Protein AF-A0A955U199-F1 (afdb_monomer_lite)

Sequence (138 aa):
MLNNEETILKEIVWGERPPHHLSFVKIKYTHT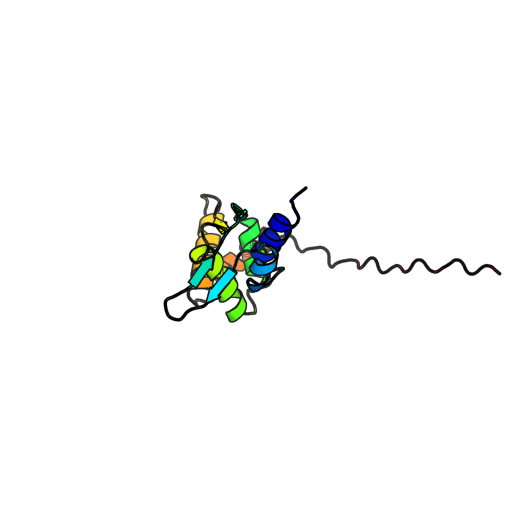RDGHRVDNIRDLNVVAGTVDIARGLLRYHKEPQKLKLWATLFEDVPEVFSLSLSRDAQGDLMANALKCAAGDAPVDENALALARQLVPAFPKKRFLGEALAPDTKA

Foldseek 3Di:
DDDPLLVQLLCLLLVVDAPCCNVVNVWDWDQDPVGIDIDDPDQAADEAELLSLLNLCLNCLVPLVRLQRSLCCCVRPVSHYPYDYDPDPSSVLSVVQSVCSNVSHRRDVVNNVSSCVSDPDDDPPPPPPPPPPPDPDD

Radius of gyration: 17.89 Å; chains: 1; bounding box: 35×66×34 Å

Structure (mmCIF, N/CA/C/O backbone):
data_AF-A0A955U199-F1
#
_entry.id   AF-A0A955U199-F1
#
loop_
_atom_site.group_PDB
_atom_site.id
_atom_site.type_symbol
_atom_site.label_atom_id
_atom_site.label_alt_id
_atom_site.label_comp_id
_atom_site.label_asym_id
_atom_site.label_entity_id
_atom_site.label_seq_id
_atom_site.pdbx_PDB_ins_code
_atom_site.Cartn_x
_atom_site.Cartn_y
_atom_site.Cartn_z
_atom_site.occupancy
_atom_site.B_iso_or_equiv
_atom_site.auth_seq_id
_atom_site.auth_comp_id
_atom_site.auth_asym_id
_atom_site.auth_atom_id
_atom_site.pdbx_PDB_model_num
ATOM 1 N N . MET A 1 1 ? -0.322 9.105 -21.576 1.00 46.41 1 MET A N 1
ATOM 2 C CA . MET A 1 1 ? -1.332 9.744 -20.707 1.00 46.41 1 MET A CA 1
ATOM 3 C C . MET A 1 1 ? -2.091 8.615 -20.052 1.00 46.41 1 MET A C 1
ATOM 5 O O . MET A 1 1 ? -2.632 7.807 -20.794 1.00 46.41 1 MET A O 1
ATOM 9 N N . LEU A 1 2 ? -2.058 8.506 -18.722 1.00 54.34 2 LEU A N 1
ATOM 10 C CA . LEU A 1 2 ? -2.955 7.582 -18.022 1.00 54.34 2 LEU A CA 1
ATOM 11 C C . LEU A 1 2 ? -4.388 8.012 -18.338 1.00 54.34 2 LEU A C 1
ATOM 13 O O . LEU A 1 2 ? -4.668 9.216 -18.399 1.00 54.34 2 LEU A O 1
ATOM 17 N N . ASN A 1 3 ? -5.283 7.057 -18.565 1.00 78.69 3 ASN A N 1
ATOM 18 C CA . ASN A 1 3 ? -6.696 7.406 -18.601 1.00 78.69 3 ASN A CA 1
ATOM 19 C C . ASN A 1 3 ? -7.115 7.907 -17.193 1.00 78.69 3 ASN A C 1
ATOM 21 O O . ASN A 1 3 ? -6.413 7.700 -16.194 1.00 78.69 3 ASN A O 1
ATOM 25 N N . ASN A 1 4 ? -8.232 8.631 -17.099 1.00 87.62 4 ASN A N 1
ATOM 26 C CA . ASN A 1 4 ? -8.669 9.219 -15.825 1.00 87.62 4 ASN A CA 1
ATOM 27 C C . ASN A 1 4 ? -8.871 8.145 -14.730 1.00 87.62 4 ASN A C 1
ATOM 29 O O . ASN A 1 4 ? -8.667 8.413 -13.550 1.00 87.62 4 ASN A O 1
ATOM 33 N N . GLU A 1 5 ? -9.223 6.917 -15.120 1.00 89.38 5 GLU A N 1
ATOM 34 C CA . GLU A 1 5 ? -9.478 5.799 -14.208 1.00 89.38 5 GLU A CA 1
ATOM 35 C C . GLU A 1 5 ? -8.173 5.247 -13.603 1.00 89.38 5 GLU A C 1
ATOM 37 O O . GLU A 1 5 ? -8.057 5.134 -12.384 1.00 89.38 5 GLU A O 1
ATOM 42 N N . GLU A 1 6 ? -7.149 5.001 -14.419 1.00 88.69 6 GLU A N 1
ATOM 43 C CA . GLU A 1 6 ? -5.815 4.578 -13.974 1.00 88.69 6 GLU A CA 1
ATOM 44 C C . GLU A 1 6 ? -5.148 5.627 -13.081 1.00 88.69 6 GLU A C 1
ATOM 46 O O . GLU A 1 6 ? -4.449 5.279 -12.131 1.00 88.69 6 GLU A O 1
ATOM 51 N N . THR A 1 7 ? -5.388 6.914 -13.358 1.00 91.38 7 THR A N 1
ATOM 52 C CA . THR A 1 7 ? -4.904 8.011 -12.508 1.00 91.38 7 THR A CA 1
ATOM 53 C C . THR A 1 7 ? -5.518 7.917 -11.115 1.00 91.38 7 THR A C 1
ATOM 55 O O . THR A 1 7 ? -4.789 7.928 -10.127 1.00 91.38 7 THR A O 1
ATOM 58 N N . ILE A 1 8 ? -6.841 7.744 -11.026 1.00 92.50 8 ILE A N 1
ATOM 59 C CA . ILE A 1 8 ? -7.536 7.575 -9.744 1.00 92.50 8 ILE A CA 1
ATOM 60 C C . ILE A 1 8 ? -7.002 6.347 -8.998 1.00 92.50 8 ILE A C 1
ATOM 62 O O . ILE A 1 8 ? -6.721 6.435 -7.804 1.00 92.50 8 ILE A O 1
ATOM 66 N N . LEU A 1 9 ? -6.832 5.218 -9.691 1.00 93.06 9 LEU A N 1
ATOM 67 C CA . LEU A 1 9 ? -6.313 3.988 -9.094 1.00 93.06 9 LEU A CA 1
ATOM 68 C C . LEU A 1 9 ? -4.876 4.159 -8.580 1.00 93.06 9 LEU A C 1
ATOM 70 O O . LEU A 1 9 ? -4.577 3.749 -7.460 1.00 93.06 9 LEU A O 1
ATOM 74 N N . LYS A 1 10 ? -3.996 4.828 -9.334 1.00 93.25 10 LYS A N 1
ATOM 75 C CA . LYS A 1 10 ? -2.637 5.160 -8.874 1.00 93.25 10 LYS A CA 1
ATOM 76 C C . LYS A 1 10 ? -2.641 6.107 -7.674 1.00 93.25 10 LYS A C 1
ATOM 78 O O . LYS A 1 10 ? -1.886 5.883 -6.733 1.00 93.25 10 LYS A O 1
ATOM 83 N N . GLU A 1 11 ? -3.514 7.112 -7.655 1.00 94.06 11 GLU A N 1
ATOM 84 C CA . GLU A 1 11 ? -3.663 8.010 -6.504 1.00 94.06 11 GLU A CA 1
ATOM 85 C C . GLU A 1 11 ? -4.153 7.259 -5.249 1.00 94.06 11 GLU A C 1
ATOM 87 O O . GLU A 1 11 ? -3.754 7.606 -4.136 1.00 94.06 11 GLU A O 1
ATOM 92 N N . ILE A 1 12 ? -4.963 6.201 -5.397 1.00 94.50 12 ILE A N 1
ATOM 93 C CA . ILE A 1 12 ? -5.331 5.302 -4.286 1.00 94.50 12 ILE A CA 1
ATOM 94 C C . ILE A 1 12 ? -4.114 4.496 -3.815 1.00 94.50 12 ILE A C 1
ATOM 96 O O . ILE A 1 12 ? -3.830 4.472 -2.617 1.00 94.50 12 ILE A O 1
ATOM 100 N N . VAL A 1 13 ? -3.348 3.900 -4.738 1.00 94.94 13 VAL A N 1
ATOM 101 C CA . VAL A 1 13 ? -2.110 3.164 -4.413 1.00 94.94 13 VAL A CA 1
ATOM 102 C C . VAL A 1 13 ? -1.126 4.052 -3.642 1.00 94.94 13 VAL A C 1
ATOM 104 O O . VAL A 1 13 ? -0.550 3.610 -2.652 1.00 94.94 13 VAL A O 1
ATOM 107 N N . TRP A 1 14 ? -0.970 5.320 -4.026 1.00 94.56 14 TRP A N 1
ATOM 108 C CA . TRP A 1 14 ? -0.087 6.274 -3.340 1.00 94.56 14 TRP A CA 1
ATOM 109 C C . TRP A 1 14 ? -0.648 6.826 -2.018 1.00 94.56 14 TRP A C 1
ATOM 111 O O . TRP A 1 14 ? 0.027 7.608 -1.347 1.00 94.56 14 TRP A O 1
ATOM 121 N N . GLY A 1 15 ? -1.879 6.468 -1.640 1.00 92.25 15 GLY A N 1
ATOM 122 C CA . GLY A 1 15 ? -2.572 7.018 -0.470 1.00 92.25 15 GLY A CA 1
ATOM 123 C C . GLY A 1 15 ? -2.994 8.489 -0.622 1.00 92.25 15 GLY A C 1
ATOM 124 O O . GLY A 1 15 ? -3.343 9.177 0.346 1.00 92.25 15 GLY A O 1
ATOM 125 N N . GLU A 1 16 ? -2.952 9.022 -1.839 1.00 92.62 16 GLU A N 1
ATOM 126 C CA . GLU A 1 16 ? -3.430 10.368 -2.155 1.00 92.62 16 GLU A CA 1
ATOM 127 C C . GLU A 1 16 ? -4.959 10.419 -2.212 1.00 92.62 16 GLU A C 1
ATOM 129 O O . GLU A 1 16 ? -5.554 11.470 -1.958 1.00 92.62 16 GLU A O 1
ATOM 134 N N . ARG A 1 17 ? -5.594 9.265 -2.446 1.00 91.56 17 ARG A N 1
ATOM 135 C CA . ARG A 1 17 ? -7.038 9.060 -2.348 1.00 91.56 17 ARG A CA 1
ATOM 136 C C . ARG A 1 17 ? -7.396 7.910 -1.409 1.00 91.56 17 ARG A C 1
ATOM 138 O O . ARG A 1 17 ? -6.695 6.906 -1.375 1.00 91.56 17 ARG A O 1
ATOM 145 N N . PRO A 1 18 ? -8.517 8.028 -0.680 1.00 88.62 18 PRO A N 1
ATOM 146 C CA . PRO A 1 18 ? -9.038 6.936 0.124 1.00 88.62 18 PRO A CA 1
ATOM 147 C C . PRO A 1 18 ? -9.643 5.819 -0.750 1.00 88.62 18 PRO A C 1
ATOM 149 O O . PRO A 1 18 ? -10.149 6.097 -1.841 1.00 88.62 18 PRO A O 1
ATOM 152 N N . PRO A 1 19 ? -9.708 4.576 -0.243 1.00 87.56 19 PRO A N 1
ATOM 153 C CA . PRO A 1 19 ? -10.209 3.425 -1.001 1.00 87.56 19 PRO A CA 1
ATOM 154 C C . PRO A 1 19 ? -11.647 3.531 -1.511 1.00 87.56 19 PRO A C 1
ATOM 156 O O . PRO A 1 19 ? -11.975 2.989 -2.561 1.00 87.56 19 PRO A O 1
ATOM 159 N N . HIS A 1 20 ? -12.524 4.268 -0.823 1.00 86.81 20 HIS A N 1
ATOM 160 C CA . HIS A 1 20 ? -13.907 4.442 -1.281 1.00 86.81 20 HIS A CA 1
ATOM 161 C C . HIS A 1 20 ? -14.008 5.190 -2.624 1.00 86.81 20 HIS A C 1
ATOM 163 O O . HIS A 1 20 ? -15.049 5.131 -3.269 1.00 86.81 20 HIS A O 1
ATOM 169 N N . HIS A 1 21 ? -12.936 5.844 -3.093 1.00 90.88 21 HIS A N 1
ATOM 170 C CA . HIS A 1 21 ? -12.874 6.429 -4.436 1.00 90.88 21 HIS A CA 1
ATOM 171 C C . HIS A 1 21 ? -12.802 5.388 -5.568 1.00 90.88 21 HIS A C 1
ATOM 173 O O . HIS A 1 21 ? -12.952 5.770 -6.728 1.00 90.88 21 HIS A O 1
ATOM 179 N N . LEU A 1 22 ? -12.659 4.090 -5.268 1.00 88.94 22 LEU A N 1
ATOM 180 C CA . LEU A 1 22 ? -12.842 3.004 -6.244 1.00 88.94 22 LEU A CA 1
ATOM 181 C C . LEU A 1 22 ? -14.196 3.105 -6.976 1.00 88.94 22 LEU A C 1
ATOM 183 O O . LEU A 1 22 ? -14.292 2.803 -8.167 1.00 88.94 22 LEU A O 1
ATOM 187 N N . SER A 1 23 ? -15.233 3.646 -6.323 1.00 89.50 23 SER A N 1
ATOM 188 C CA . SER A 1 23 ? -16.541 3.842 -6.956 1.00 89.50 23 SER A CA 1
ATOM 189 C C . SER A 1 23 ? -16.508 4.815 -8.140 1.00 89.50 23 SER A C 1
ATOM 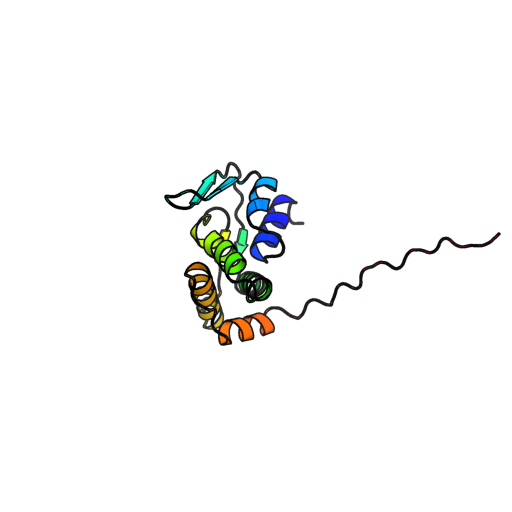191 O O . SER A 1 23 ? -17.351 4.711 -9.030 1.00 89.50 23 SER A O 1
ATOM 193 N N . PHE A 1 24 ? -15.545 5.746 -8.192 1.00 89.19 24 PHE A N 1
ATOM 194 C CA . PHE A 1 24 ? -15.394 6.683 -9.315 1.00 89.19 24 PHE A CA 1
ATOM 195 C C . PHE A 1 24 ? -14.928 6.001 -10.600 1.00 89.19 24 PHE A C 1
ATOM 197 O O . PHE A 1 24 ? -15.185 6.511 -11.687 1.00 89.19 24 PHE A O 1
ATOM 204 N N . VAL A 1 25 ? -14.312 4.825 -10.478 1.00 88.62 25 VAL A N 1
ATOM 205 C CA . VAL A 1 25 ? -13.910 3.977 -11.607 1.00 88.62 25 VAL A CA 1
ATOM 206 C C . VAL A 1 25 ? -14.824 2.760 -11.761 1.00 88.62 25 VAL A C 1
ATOM 208 O O . VAL A 1 25 ? -14.481 1.792 -12.429 1.00 88.62 25 VAL A O 1
ATOM 211 N N . LYS A 1 26 ? -16.025 2.827 -11.167 1.00 87.94 26 LYS A N 1
ATOM 212 C CA . LYS A 1 26 ? -17.049 1.771 -11.191 1.00 87.94 26 LYS A CA 1
ATOM 213 C C . LYS A 1 26 ? -16.599 0.448 -10.553 1.00 87.94 26 LYS A C 1
ATOM 215 O O . LYS A 1 26 ? -17.196 -0.585 -10.841 1.00 87.94 26 LYS A O 1
ATOM 220 N N . ILE A 1 27 ? -15.612 0.491 -9.658 1.00 87.12 27 ILE A N 1
ATOM 221 C CA . ILE A 1 27 ? -15.221 -0.637 -8.809 1.00 87.12 27 ILE A CA 1
ATOM 222 C C . ILE A 1 27 ? -15.934 -0.463 -7.471 1.00 87.12 27 ILE A C 1
ATOM 224 O O . ILE A 1 27 ? -15.718 0.520 -6.759 1.00 87.12 27 ILE A O 1
ATOM 228 N N . LYS A 1 28 ? -16.828 -1.387 -7.121 1.00 84.25 28 LYS A N 1
ATOM 229 C CA . LYS A 1 28 ? -17.484 -1.353 -5.810 1.00 84.25 28 LYS A CA 1
ATOM 230 C C . LYS A 1 28 ? -16.688 -2.195 -4.834 1.00 84.25 28 LYS A C 1
ATOM 232 O O . LYS A 1 28 ? -16.539 -3.396 -5.025 1.00 84.25 28 LYS A O 1
ATOM 237 N N . TYR A 1 29 ? -16.244 -1.553 -3.765 1.00 79.25 29 TYR A N 1
ATOM 238 C CA . TYR A 1 29 ? -15.558 -2.194 -2.658 1.00 79.25 29 TYR A CA 1
ATOM 239 C C . TYR A 1 29 ? -16.458 -2.155 -1.427 1.00 79.25 29 TYR A C 1
ATOM 241 O O . TYR A 1 29 ? -16.782 -1.078 -0.924 1.00 79.25 29 TYR A O 1
ATOM 249 N N . THR A 1 30 ? -16.911 -3.324 -0.981 1.00 77.50 30 THR A N 1
ATOM 250 C CA . THR A 1 30 ? -17.832 -3.443 0.152 1.00 77.50 30 THR A CA 1
ATOM 251 C C . THR A 1 30 ? -17.154 -4.202 1.277 1.00 77.50 30 THR A C 1
ATOM 253 O O . THR A 1 30 ? -16.750 -5.350 1.102 1.00 77.50 30 THR A O 1
ATOM 256 N N . HIS A 1 31 ? -17.076 -3.573 2.445 1.00 68.31 31 HIS A N 1
ATOM 257 C CA . HIS A 1 31 ? -16.648 -4.240 3.666 1.00 68.31 31 HIS A CA 1
ATOM 258 C C . HIS A 1 31 ? -17.831 -5.028 4.236 1.00 68.31 31 HIS A C 1
ATOM 260 O O . HIS A 1 31 ? -18.856 -4.442 4.589 1.00 68.31 31 HIS A O 1
ATOM 266 N N . THR A 1 32 ? -17.711 -6.350 4.321 1.00 68.00 32 THR A N 1
ATOM 267 C CA . THR A 1 32 ? -18.736 -7.227 4.908 1.00 68.00 32 THR A CA 1
ATOM 268 C C . THR A 1 32 ? -18.211 -7.878 6.191 1.00 68.00 32 THR A C 1
ATOM 270 O O . THR A 1 32 ? -17.075 -7.638 6.592 1.00 68.00 32 THR A O 1
ATOM 273 N N . ARG A 1 33 ? -19.049 -8.652 6.896 1.00 59.19 33 ARG A N 1
ATOM 274 C CA . ARG A 1 33 ? -18.606 -9.428 8.072 1.00 59.19 33 ARG A CA 1
ATOM 275 C C . ARG A 1 33 ? -17.713 -10.613 7.697 1.00 59.19 33 ARG A C 1
ATOM 277 O O . ARG A 1 33 ? -16.867 -10.980 8.501 1.00 59.19 33 ARG A O 1
ATOM 284 N N . ASP A 1 34 ? -17.884 -11.155 6.493 1.00 64.38 34 ASP A N 1
ATOM 285 C CA . ASP A 1 34 ? -17.178 -12.346 6.000 1.00 64.38 34 ASP A CA 1
ATOM 286 C C . ASP A 1 34 ? -15.907 -11.989 5.208 1.00 64.38 34 ASP A C 1
ATOM 288 O O . ASP A 1 34 ? -15.330 -12.831 4.525 1.00 64.38 34 ASP A O 1
ATOM 292 N N . GLY A 1 35 ? -15.483 -10.724 5.286 1.00 67.25 35 GLY A N 1
ATOM 293 C CA . GLY A 1 35 ? -14.364 -10.169 4.537 1.00 67.25 35 GLY A CA 1
ATOM 294 C C . GLY A 1 35 ? -14.811 -9.104 3.545 1.00 67.25 35 GLY A C 1
ATOM 295 O O . GLY A 1 35 ? -15.822 -8.414 3.729 1.00 67.25 35 GLY A O 1
ATOM 296 N N . HIS A 1 36 ? -14.042 -8.956 2.480 1.00 71.38 36 HIS A N 1
ATOM 297 C CA . HIS A 1 36 ? -14.197 -7.874 1.525 1.00 71.38 36 HIS A CA 1
ATOM 298 C C . HIS A 1 36 ? -14.793 -8.414 0.229 1.00 71.38 36 HIS A C 1
ATOM 300 O O . HIS A 1 36 ? -14.402 -9.470 -0.262 1.00 71.38 36 HIS A O 1
ATOM 306 N N . ARG A 1 37 ? -15.788 -7.706 -0.314 1.00 70.19 37 ARG A N 1
ATOM 307 C CA . ARG A 1 37 ? -16.379 -8.038 -1.610 1.00 70.19 37 ARG A CA 1
ATOM 308 C C . ARG A 1 37 ? -16.066 -6.944 -2.609 1.00 70.19 37 ARG A C 1
ATOM 310 O O . ARG A 1 37 ? -16.426 -5.781 -2.400 1.00 70.19 37 ARG A O 1
ATOM 317 N N . VAL A 1 38 ? -15.476 -7.362 -3.717 1.00 73.81 38 VAL A N 1
ATOM 318 C CA . VAL A 1 38 ? -15.185 -6.516 -4.866 1.00 73.81 38 VAL A CA 1
ATOM 319 C C . VAL A 1 38 ? -16.141 -6.884 -5.983 1.00 73.81 38 VAL A C 1
ATOM 321 O O . VAL A 1 38 ? -16.310 -8.053 -6.320 1.00 73.81 38 VAL A O 1
ATOM 324 N N . ASP A 1 39 ? -16.809 -5.881 -6.530 1.00 79.75 39 ASP A N 1
ATOM 325 C CA . ASP A 1 39 ? -17.539 -6.002 -7.785 1.00 79.75 39 ASP A CA 1
ATOM 326 C C . ASP A 1 39 ? -16.849 -5.084 -8.789 1.00 79.75 39 ASP A C 1
ATOM 328 O O . ASP A 1 39 ? -16.986 -3.854 -8.746 1.00 79.75 39 ASP A O 1
ATOM 332 N N . ASN A 1 40 ? -16.017 -5.708 -9.620 1.00 76.19 40 ASN A N 1
ATOM 333 C CA . ASN A 1 40 ? -15.254 -5.048 -10.656 1.00 76.19 40 ASN A CA 1
ATOM 334 C C . ASN A 1 40 ? -15.819 -5.424 -12.031 1.00 76.19 40 ASN A C 1
ATOM 336 O O . ASN A 1 40 ? -15.537 -6.484 -12.579 1.00 76.19 40 ASN A O 1
ATOM 340 N N . ILE A 1 41 ? -16.609 -4.518 -12.604 1.00 74.31 41 ILE A N 1
ATOM 341 C CA . ILE A 1 41 ? -17.147 -4.656 -13.965 1.00 74.31 41 ILE A CA 1
ATOM 342 C C . ILE A 1 41 ? -16.170 -4.157 -15.043 1.00 74.31 41 ILE A C 1
ATOM 344 O O . ILE A 1 41 ? -16.527 -4.088 -16.221 1.00 74.31 41 ILE A O 1
ATOM 348 N N . ARG A 1 42 ? -14.972 -3.713 -14.646 1.00 72.88 42 ARG A N 1
ATOM 349 C CA . ARG A 1 42 ? -13.951 -3.138 -15.521 1.00 72.88 42 ARG A CA 1
ATOM 350 C C . ARG A 1 42 ? -12.716 -4.037 -15.536 1.00 72.88 42 ARG A C 1
ATOM 352 O O . ARG A 1 42 ? -12.247 -4.476 -14.496 1.00 72.88 42 ARG A O 1
ATOM 359 N N . ASP A 1 43 ? -12.130 -4.243 -16.706 1.00 80.44 43 ASP A N 1
ATOM 360 C CA . ASP A 1 43 ? -10.826 -4.906 -16.807 1.00 80.44 43 ASP A CA 1
ATOM 361 C C . ASP A 1 43 ? -9.706 -3.874 -16.581 1.00 80.44 43 ASP A C 1
ATOM 363 O O . ASP A 1 43 ? -9.075 -3.388 -17.517 1.00 80.44 43 ASP A O 1
ATOM 367 N N . LEU A 1 44 ? -9.570 -3.417 -15.331 1.00 84.56 44 LEU A N 1
ATOM 368 C CA . LEU A 1 44 ? -8.549 -2.460 -14.899 1.00 84.56 44 LEU A CA 1
ATOM 369 C C . LEU A 1 44 ? -7.618 -3.136 -13.898 1.00 84.56 44 LEU A C 1
ATOM 371 O O . LEU A 1 44 ? -8.071 -3.614 -12.861 1.00 84.56 44 LEU A O 1
ATOM 375 N N . ASN A 1 45 ? -6.318 -3.094 -14.181 1.00 87.94 45 ASN A N 1
ATOM 376 C CA . ASN A 1 45 ? -5.277 -3.567 -13.279 1.00 87.94 45 ASN A CA 1
ATOM 377 C C . ASN A 1 45 ? -4.176 -2.512 -13.158 1.00 87.94 45 ASN A C 1
ATOM 379 O O . ASN A 1 45 ? -3.658 -2.015 -14.159 1.00 87.94 45 ASN A O 1
ATOM 383 N N . VAL A 1 46 ? -3.805 -2.180 -11.925 1.00 90.81 46 VAL A N 1
ATOM 384 C CA . VAL A 1 46 ? -2.689 -1.293 -11.620 1.00 90.81 46 VAL A CA 1
ATOM 385 C C . VAL A 1 46 ? -1.630 -2.062 -10.853 1.00 90.81 46 VAL A C 1
ATOM 387 O O . VAL A 1 46 ? -1.851 -2.531 -9.739 1.00 90.81 46 VAL A O 1
ATOM 390 N N . VAL A 1 47 ? -0.440 -2.108 -11.444 1.00 93.25 47 VAL A N 1
ATOM 391 C CA . VAL A 1 47 ? 0.750 -2.678 -10.818 1.00 93.25 47 VAL A CA 1
ATOM 392 C C . VAL A 1 47 ? 1.375 -1.641 -9.884 1.00 93.25 47 VAL A C 1
ATOM 394 O O . VAL A 1 47 ? 1.732 -0.544 -10.324 1.00 93.25 47 VAL A O 1
ATOM 397 N N . ALA A 1 48 ? 1.521 -1.971 -8.605 1.00 94.25 48 ALA A N 1
ATOM 398 C CA . ALA A 1 48 ? 2.220 -1.177 -7.603 1.00 94.25 48 ALA A CA 1
ATOM 399 C C . ALA A 1 48 ? 3.649 -1.703 -7.400 1.00 94.25 48 ALA A C 1
ATOM 401 O O . ALA A 1 48 ? 3.863 -2.857 -7.020 1.00 94.25 48 ALA A O 1
ATOM 402 N N . GLY A 1 49 ? 4.635 -0.848 -7.672 1.00 95.00 49 GLY A N 1
ATOM 403 C CA . GLY A 1 49 ? 6.048 -1.152 -7.437 1.00 95.00 49 GLY A CA 1
ATOM 404 C C . GLY A 1 49 ? 6.535 -0.730 -6.049 1.00 95.00 49 GLY A C 1
ATOM 405 O O . GLY A 1 49 ? 5.817 -0.085 -5.285 1.00 95.00 49 GLY A O 1
ATOM 406 N N . THR A 1 50 ? 7.805 -1.012 -5.749 1.00 94.69 50 THR A N 1
ATOM 407 C CA . THR A 1 50 ? 8.457 -0.665 -4.469 1.00 94.69 50 THR A CA 1
ATOM 408 C C . THR A 1 50 ? 8.284 0.817 -4.096 1.00 94.69 50 THR A C 1
ATOM 410 O O . THR A 1 50 ? 7.940 1.140 -2.961 1.00 94.69 50 THR A O 1
ATOM 413 N N . VAL A 1 51 ? 8.451 1.734 -5.058 1.00 94.12 51 VAL A N 1
ATOM 414 C CA . VAL A 1 51 ? 8.292 3.186 -4.829 1.00 94.12 51 VAL A CA 1
ATOM 415 C C . VAL A 1 51 ? 6.832 3.574 -4.569 1.00 94.12 51 VAL A C 1
ATOM 417 O O . VAL A 1 51 ? 6.569 4.475 -3.774 1.00 94.12 51 VAL A O 1
ATOM 420 N N . ASP A 1 52 ? 5.876 2.899 -5.209 1.00 95.12 52 ASP A N 1
ATOM 421 C CA . ASP A 1 52 ? 4.449 3.168 -5.017 1.00 95.12 52 ASP A CA 1
ATOM 422 C C . ASP A 1 52 ? 4.016 2.795 -3.589 1.00 95.12 52 ASP A C 1
ATOM 424 O O . ASP A 1 52 ? 3.359 3.588 -2.912 1.00 95.12 52 ASP A O 1
ATOM 428 N N . ILE A 1 53 ? 4.467 1.632 -3.103 1.00 95.62 53 ILE A N 1
ATOM 429 C CA . ILE A 1 53 ? 4.241 1.182 -1.722 1.00 95.62 53 ILE A CA 1
ATOM 430 C C . ILE A 1 53 ? 4.924 2.114 -0.722 1.00 95.62 53 ILE A C 1
ATOM 432 O O . ILE A 1 53 ? 4.297 2.535 0.250 1.00 95.62 53 ILE A O 1
ATOM 436 N N . ALA A 1 54 ? 6.169 2.515 -0.988 1.00 95.56 54 ALA A N 1
ATOM 437 C CA . ALA A 1 54 ? 6.873 3.483 -0.154 1.00 95.56 54 ALA A CA 1
ATOM 438 C C . ALA A 1 54 ? 6.087 4.802 -0.003 1.00 95.56 54 ALA A C 1
ATOM 440 O O . ALA A 1 54 ? 6.011 5.351 1.099 1.00 95.56 54 ALA A O 1
ATOM 441 N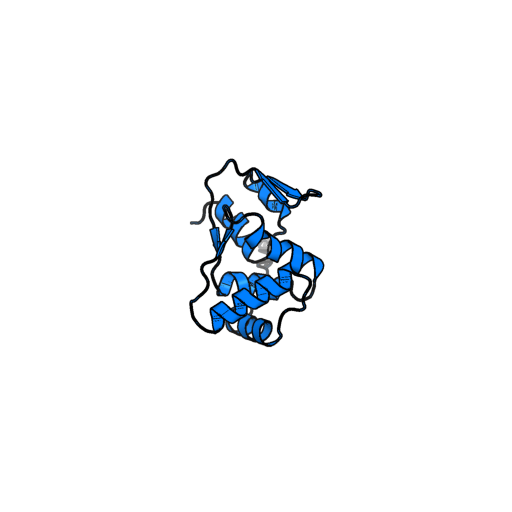 N . ARG A 1 55 ? 5.447 5.297 -1.075 1.00 95.31 55 ARG A N 1
ATOM 442 C CA . ARG A 1 55 ? 4.593 6.499 -1.014 1.00 95.31 55 ARG A CA 1
ATOM 443 C C . ARG A 1 55 ? 3.397 6.301 -0.092 1.00 95.31 55 ARG A C 1
ATOM 445 O O . ARG A 1 55 ? 3.193 7.127 0.797 1.00 95.31 55 ARG A O 1
ATOM 452 N N . GLY A 1 56 ? 2.644 5.217 -0.274 1.00 94.94 56 GLY A N 1
ATOM 453 C CA . GLY A 1 56 ? 1.467 4.936 0.550 1.00 94.94 56 GLY A CA 1
ATOM 454 C C . GLY A 1 56 ? 1.810 4.723 2.029 1.00 94.94 56 GLY A C 1
ATOM 455 O O . GLY A 1 56 ? 1.159 5.305 2.901 1.00 94.94 56 GLY A O 1
ATOM 456 N N . LEU A 1 57 ? 2.910 4.017 2.322 1.00 94.88 57 LEU A N 1
ATOM 457 C CA . LEU A 1 57 ? 3.431 3.861 3.685 1.00 94.88 57 LEU A CA 1
ATOM 458 C C . LEU A 1 57 ? 3.732 5.221 4.325 1.00 94.88 57 LEU A C 1
ATOM 460 O O . LEU A 1 57 ? 3.218 5.535 5.398 1.00 94.88 57 LEU A O 1
ATOM 464 N N . LEU A 1 58 ? 4.509 6.079 3.657 1.00 94.88 58 LEU A N 1
ATOM 465 C CA . LEU A 1 58 ? 4.817 7.414 4.180 1.00 94.88 58 LEU A CA 1
ATOM 466 C C . LEU A 1 58 ? 3.577 8.290 4.334 1.00 94.88 58 LEU A C 1
ATOM 468 O O . LEU A 1 58 ? 3.539 9.143 5.224 1.00 94.88 58 LEU A O 1
ATOM 472 N N . ARG A 1 59 ? 2.563 8.095 3.495 1.00 94.44 59 ARG A N 1
ATOM 473 C CA . ARG A 1 59 ? 1.325 8.863 3.551 1.00 94.44 59 ARG A CA 1
ATOM 474 C C . ARG A 1 59 ? 0.508 8.551 4.799 1.00 94.44 59 ARG A C 1
ATOM 476 O O . ARG A 1 59 ? 0.002 9.487 5.415 1.00 94.44 59 ARG A O 1
ATOM 483 N N . TYR A 1 60 ? 0.428 7.279 5.189 1.00 93.75 60 TYR A N 1
ATOM 484 C CA . TYR A 1 60 ? -0.445 6.829 6.274 1.00 93.75 60 TYR A CA 1
ATOM 485 C C . TYR A 1 60 ? 0.271 6.329 7.538 1.00 93.75 60 TYR A C 1
ATOM 487 O O . TYR A 1 60 ? -0.417 6.027 8.504 1.00 93.75 60 TYR A O 1
ATOM 495 N N . HIS A 1 61 ? 1.610 6.303 7.615 1.00 93.62 61 HIS A N 1
ATOM 496 C CA . HIS A 1 61 ? 2.346 5.791 8.795 1.00 93.62 61 HIS A CA 1
ATOM 497 C C . HIS A 1 61 ? 1.937 6.403 10.150 1.00 93.62 61 HIS A C 1
ATOM 499 O O . HIS A 1 61 ? 2.136 5.784 11.188 1.00 93.62 61 HIS A O 1
ATOM 505 N N . LYS A 1 62 ? 1.364 7.614 10.158 1.00 92.12 62 LYS A N 1
ATOM 506 C CA . LYS A 1 62 ? 0.873 8.295 11.372 1.00 92.12 62 LYS A CA 1
ATOM 507 C C . LYS A 1 62 ? -0.608 8.042 11.676 1.00 92.12 62 LYS A C 1
ATOM 509 O O . LYS A 1 62 ? -1.116 8.545 12.671 1.00 92.12 62 LYS A O 1
ATOM 514 N N . GLU A 1 63 ? -1.306 7.306 10.819 1.00 93.44 63 GLU A N 1
ATOM 515 C CA . GLU A 1 63 ? -2.747 7.064 10.875 1.00 93.44 63 GLU A CA 1
ATOM 516 C C . GLU A 1 63 ? -3.024 5.550 10.771 1.00 93.44 63 GLU A C 1
ATOM 518 O O . GLU A 1 63 ? -3.433 5.080 9.707 1.00 93.44 63 GLU A O 1
ATOM 523 N N . PRO A 1 64 ? -2.827 4.767 11.855 1.00 91.75 64 PRO A N 1
ATOM 524 C CA . PRO A 1 64 ? -2.835 3.299 11.807 1.00 91.75 64 PRO A CA 1
ATOM 525 C C . PRO A 1 64 ? -4.078 2.692 11.147 1.00 91.75 64 PRO A C 1
ATOM 527 O O . PRO A 1 64 ? -3.973 1.770 10.346 1.00 91.75 64 PRO A O 1
ATOM 530 N N . GLN A 1 65 ? -5.259 3.257 11.410 1.00 90.75 65 GLN A N 1
ATOM 531 C CA . GLN A 1 65 ? -6.511 2.778 10.816 1.00 90.75 65 GLN A CA 1
ATOM 532 C C . GLN A 1 65 ? -6.562 2.992 9.296 1.00 90.75 65 GLN A C 1
ATOM 534 O O . GLN A 1 65 ? -7.024 2.118 8.564 1.00 90.75 65 GLN A O 1
ATOM 539 N N . LYS A 1 66 ? -6.076 4.141 8.805 1.00 92.31 66 LYS A N 1
ATOM 540 C CA . LYS A 1 66 ? -6.008 4.408 7.361 1.00 92.31 66 LYS A CA 1
ATOM 541 C C . LYS A 1 66 ? -4.941 3.553 6.700 1.00 92.31 66 LYS A C 1
ATOM 543 O O . LYS A 1 66 ? -5.172 3.051 5.609 1.00 92.31 66 LYS A O 1
ATOM 548 N N . LEU A 1 67 ? -3.808 3.378 7.376 1.00 93.62 67 LEU A N 1
ATOM 549 C CA . LEU A 1 67 ? -2.713 2.540 6.916 1.00 93.62 67 LEU A CA 1
ATOM 550 C C . LEU A 1 67 ? -3.167 1.091 6.732 1.00 93.62 67 LEU A C 1
ATOM 552 O O . LEU A 1 67 ? -2.939 0.527 5.668 1.00 93.62 67 LEU A O 1
ATOM 556 N N . LYS A 1 68 ? -3.880 0.535 7.716 1.00 92.50 68 LYS A N 1
ATOM 557 C CA . LYS A 1 68 ? -4.479 -0.798 7.622 1.00 92.50 68 LYS A CA 1
ATOM 558 C C . LYS A 1 68 ? -5.454 -0.903 6.460 1.00 92.50 68 LYS A C 1
ATOM 560 O O . LYS A 1 68 ? -5.324 -1.791 5.625 1.00 92.50 68 LYS A O 1
ATOM 565 N N . LEU A 1 69 ? -6.420 0.014 6.389 1.00 90.00 69 LEU A N 1
ATOM 566 C CA . LEU A 1 69 ? -7.437 -0.001 5.337 1.00 90.00 69 LEU A CA 1
ATOM 567 C C . LEU A 1 69 ? -6.818 0.118 3.936 1.00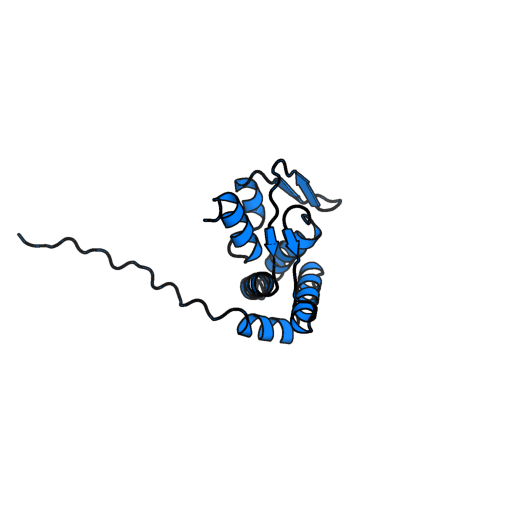 90.00 69 LEU A C 1
ATOM 569 O O . LEU A 1 69 ? -7.319 -0.472 2.991 1.00 90.00 69 LEU A O 1
ATOM 573 N N . TRP A 1 70 ? -5.745 0.894 3.793 1.00 93.44 70 TRP A N 1
ATOM 574 C CA . TRP A 1 70 ? -5.004 1.010 2.541 1.00 93.44 70 TRP A CA 1
ATOM 575 C C . TRP A 1 70 ? -4.196 -0.256 2.226 1.00 93.44 70 TRP A C 1
ATOM 577 O O . TRP A 1 70 ? -4.245 -0.731 1.098 1.00 93.44 70 TRP A O 1
ATOM 587 N N . ALA A 1 71 ? -3.482 -0.818 3.205 1.00 94.00 71 ALA A N 1
ATOM 588 C CA . ALA A 1 71 ? -2.635 -1.994 3.007 1.00 94.00 71 ALA A CA 1
ATOM 589 C C . ALA A 1 71 ? -3.447 -3.258 2.688 1.00 94.00 71 ALA A C 1
ATOM 591 O O . ALA A 1 71 ? -3.059 -4.037 1.823 1.00 94.00 71 ALA A O 1
ATOM 592 N N . THR A 1 72 ? -4.603 -3.417 3.335 1.00 91.62 72 THR A N 1
ATOM 593 C CA . THR A 1 72 ? -5.538 -4.530 3.091 1.00 91.62 72 THR A CA 1
ATOM 594 C C . THR A 1 72 ? -6.077 -4.550 1.662 1.00 91.62 72 THR A C 1
ATOM 596 O O . THR A 1 72 ? -6.326 -5.626 1.135 1.00 91.62 72 THR A O 1
ATOM 599 N N . LEU A 1 73 ? -6.122 -3.412 0.952 1.00 90.00 73 LEU A N 1
ATOM 600 C CA . LEU A 1 73 ? -6.540 -3.399 -0.455 1.00 90.00 73 LEU A CA 1
ATOM 601 C C . LEU A 1 73 ? -5.719 -4.334 -1.344 1.00 90.00 73 LEU A C 1
ATOM 603 O O . LEU A 1 73 ? -6.271 -4.958 -2.240 1.00 90.00 73 LEU A O 1
ATOM 607 N N . PHE A 1 74 ? -4.411 -4.439 -1.125 1.00 91.69 74 PHE A N 1
ATOM 608 C CA . PHE A 1 74 ? -3.566 -5.285 -1.972 1.00 91.69 74 PHE A CA 1
ATOM 609 C C . PHE A 1 74 ? -3.843 -6.783 -1.770 1.00 91.69 74 PHE A C 1
ATOM 611 O O . PHE A 1 74 ? -3.493 -7.587 -2.631 1.00 91.69 74 PHE A O 1
ATOM 618 N N . GLU A 1 75 ? -4.474 -7.149 -0.653 1.00 88.19 75 GLU A N 1
ATOM 619 C CA . GLU A 1 75 ? -4.926 -8.510 -0.355 1.00 88.19 75 GLU A CA 1
ATOM 620 C C . GLU A 1 75 ? -6.391 -8.721 -0.766 1.00 88.19 75 GLU A C 1
ATOM 622 O O . GLU A 1 75 ? -6.738 -9.787 -1.270 1.00 88.19 75 GLU A O 1
ATOM 627 N N . ASP A 1 76 ? -7.233 -7.698 -0.597 1.00 85.19 76 ASP A N 1
ATOM 628 C CA . ASP A 1 76 ? -8.683 -7.782 -0.789 1.00 85.19 76 ASP A CA 1
ATOM 629 C C . ASP A 1 76 ? -9.139 -7.605 -2.241 1.00 85.19 76 ASP A C 1
ATOM 631 O O . ASP A 1 76 ? -10.199 -8.106 -2.612 1.00 85.19 76 ASP A O 1
ATOM 635 N N . VAL A 1 77 ? -8.383 -6.853 -3.050 1.00 86.31 77 VAL A N 1
ATOM 636 C CA . VAL A 1 77 ? -8.713 -6.552 -4.457 1.00 86.31 77 VAL A CA 1
ATOM 637 C C . VAL A 1 77 ? -7.539 -6.872 -5.413 1.00 86.31 77 VAL A C 1
ATOM 639 O O . VAL A 1 77 ? -7.155 -6.016 -6.222 1.00 86.31 77 VAL A O 1
ATOM 642 N N . PRO A 1 78 ? -6.915 -8.068 -5.354 1.00 87.38 78 PRO A N 1
ATOM 643 C CA . PRO A 1 78 ? -5.698 -8.382 -6.116 1.00 87.38 78 PRO A CA 1
ATOM 644 C C . PRO A 1 78 ? -5.888 -8.323 -7.642 1.00 87.38 78 PRO A C 1
ATOM 646 O O . PRO A 1 78 ? -4.925 -8.149 -8.392 1.00 87.38 78 PRO A O 1
ATOM 649 N N . GLU A 1 79 ? -7.126 -8.435 -8.124 1.00 86.69 79 GLU A N 1
ATOM 650 C CA . GLU A 1 79 ? -7.492 -8.256 -9.527 1.00 86.69 79 GLU A CA 1
ATOM 651 C C . GLU A 1 79 ? -7.366 -6.799 -9.999 1.00 86.69 79 GLU A C 1
ATOM 653 O O . GLU A 1 79 ? -7.083 -6.562 -11.174 1.00 86.69 79 GLU A O 1
ATOM 658 N N . VAL A 1 80 ? -7.513 -5.829 -9.087 1.00 88.94 80 VAL A N 1
ATOM 659 C CA . VAL A 1 80 ? -7.359 -4.391 -9.361 1.00 88.94 80 VAL A CA 1
ATOM 660 C C . VAL A 1 80 ? -5.947 -3.918 -9.033 1.00 88.94 80 VAL A C 1
ATOM 662 O O . VAL A 1 80 ? -5.360 -3.165 -9.811 1.00 88.94 80 VAL A O 1
ATOM 665 N N . PHE A 1 81 ? -5.393 -4.341 -7.895 1.00 92.31 81 PHE A N 1
ATOM 666 C CA . PHE A 1 81 ? -4.074 -3.919 -7.427 1.00 92.31 81 PHE A CA 1
ATOM 667 C C . PHE A 1 81 ? -3.121 -5.106 -7.345 1.00 92.31 81 PHE A C 1
ATOM 669 O O . PHE A 1 81 ? -3.180 -5.908 -6.418 1.00 92.31 81 PHE A O 1
ATOM 676 N N . SER A 1 82 ? -2.193 -5.183 -8.296 1.00 92.31 82 SER A N 1
ATOM 677 C CA . SER A 1 82 ? -1.145 -6.201 -8.307 1.00 92.31 82 SER A CA 1
ATOM 678 C C . SER A 1 82 ? 0.168 -5.638 -7.760 1.00 92.31 82 SER A C 1
ATOM 680 O O . SER A 1 82 ? 0.493 -4.466 -7.949 1.00 92.31 82 SER A O 1
ATOM 682 N N . LEU A 1 83 ? 0.949 -6.468 -7.067 1.00 93.44 83 LEU A N 1
ATOM 683 C CA . LEU A 1 83 ? 2.257 -6.081 -6.537 1.00 93.44 83 LEU A CA 1
ATOM 684 C C . LEU A 1 83 ? 3.374 -6.534 -7.483 1.00 93.44 83 LEU A C 1
ATOM 686 O O . LEU A 1 83 ? 3.437 -7.697 -7.872 1.00 93.44 83 LEU A O 1
ATOM 690 N N . SER A 1 84 ? 4.297 -5.628 -7.803 1.00 94.62 84 SER A N 1
ATOM 691 C CA . SER A 1 84 ? 5.540 -5.932 -8.523 1.00 94.62 84 SER A CA 1
ATOM 692 C C . SER A 1 84 ? 6.725 -5.316 -7.787 1.00 94.62 84 SER A C 1
ATOM 694 O O . SER A 1 84 ? 7.369 -4.374 -8.260 1.00 94.62 84 SER A O 1
ATOM 696 N N . LEU A 1 85 ? 6.985 -5.836 -6.591 1.00 92.25 85 LEU A N 1
ATOM 697 C CA . LEU A 1 85 ? 8.116 -5.421 -5.767 1.00 92.25 85 LEU A CA 1
ATOM 698 C C . LEU A 1 85 ? 9.428 -5.986 -6.326 1.00 92.25 85 LEU A C 1
ATOM 700 O O . LEU A 1 85 ? 9.450 -7.035 -6.976 1.00 92.25 85 LEU A O 1
ATOM 704 N N . SER A 1 86 ? 10.526 -5.270 -6.092 1.00 88.94 86 SER A N 1
ATOM 705 C CA . SER A 1 86 ? 11.868 -5.745 -6.433 1.00 88.94 86 SER A CA 1
ATOM 706 C C . SER A 1 86 ? 12.183 -7.060 -5.703 1.00 88.94 86 SER A C 1
ATOM 708 O O . SER A 1 86 ? 11.714 -7.295 -4.598 1.00 88.94 86 SER A O 1
ATOM 710 N N . ARG A 1 87 ? 12.974 -7.948 -6.318 1.00 90.12 87 ARG A N 1
ATOM 711 C CA . ARG A 1 87 ? 13.371 -9.241 -5.710 1.00 90.12 87 ARG A CA 1
ATOM 712 C C . ARG A 1 87 ? 14.618 -9.129 -4.827 1.00 90.12 87 ARG A C 1
ATOM 714 O O . ARG A 1 87 ? 15.377 -10.083 -4.692 1.00 90.12 87 ARG A O 1
ATOM 721 N N . ASP A 1 88 ? 14.883 -7.930 -4.334 1.00 92.62 88 ASP A N 1
ATOM 722 C CA . ASP A 1 88 ? 16.025 -7.605 -3.494 1.00 92.62 88 ASP A CA 1
ATOM 723 C C . ASP A 1 88 ? 15.569 -7.315 -2.059 1.00 92.62 88 ASP A C 1
ATOM 725 O O . ASP A 1 88 ? 14.376 -7.250 -1.759 1.00 92.62 88 ASP A O 1
ATOM 729 N N . ALA A 1 89 ? 16.536 -7.083 -1.170 1.00 92.50 89 ALA A N 1
ATOM 730 C CA . ALA A 1 89 ? 16.262 -6.785 0.233 1.00 92.50 89 ALA A CA 1
ATOM 731 C C . ALA A 1 89 ? 15.340 -5.563 0.430 1.00 92.50 89 ALA A C 1
ATOM 733 O O . ALA A 1 89 ? 14.651 -5.468 1.442 1.00 92.50 89 ALA A O 1
ATOM 734 N N . GLN A 1 90 ? 15.310 -4.624 -0.524 1.00 92.75 90 GLN A N 1
ATOM 735 C CA . GLN A 1 90 ? 14.420 -3.465 -0.462 1.00 92.75 90 GLN A CA 1
ATOM 736 C C . GLN A 1 90 ? 12.966 -3.863 -0.712 1.00 92.75 90 GLN A C 1
ATOM 738 O O . GLN A 1 90 ? 12.071 -3.415 0.007 1.00 92.75 90 GLN A O 1
ATOM 743 N N . GLY A 1 91 ? 12.728 -4.705 -1.717 1.00 93.69 91 GLY A N 1
ATOM 744 C CA . GLY A 1 91 ? 11.394 -5.206 -2.019 1.00 93.69 91 GLY A CA 1
ATOM 745 C C . GLY A 1 91 ? 10.857 -6.116 -0.920 1.00 93.69 91 GLY A C 1
ATOM 746 O O . GLY A 1 91 ? 9.706 -5.944 -0.524 1.00 93.69 91 GLY A O 1
ATOM 747 N N . ASP A 1 92 ? 11.700 -6.979 -0.345 1.00 94.94 92 ASP A N 1
ATOM 748 C CA . ASP A 1 92 ? 11.331 -7.817 0.805 1.00 94.94 92 ASP A CA 1
ATOM 749 C C . ASP A 1 92 ? 10.932 -6.969 2.020 1.00 94.94 92 ASP A C 1
ATOM 751 O O . ASP A 1 92 ? 9.917 -7.229 2.673 1.00 94.94 92 ASP A O 1
ATOM 755 N N . LEU A 1 93 ? 11.689 -5.902 2.300 1.00 96.06 93 LEU A N 1
ATOM 756 C CA . LEU A 1 93 ? 11.390 -4.994 3.404 1.00 96.06 93 LEU A CA 1
ATOM 757 C C . LEU A 1 93 ? 10.053 -4.266 3.198 1.00 96.06 93 LEU A C 1
ATOM 759 O O . LEU A 1 93 ? 9.272 -4.134 4.141 1.00 96.06 93 LEU A O 1
ATOM 763 N N . MET A 1 94 ? 9.759 -3.832 1.968 1.00 95.88 94 MET A N 1
ATOM 764 C CA . MET A 1 94 ? 8.478 -3.201 1.628 1.00 95.88 94 MET A CA 1
ATOM 765 C C . MET A 1 94 ? 7.308 -4.184 1.682 1.00 95.88 94 MET A C 1
ATOM 767 O O . MET A 1 94 ? 6.244 -3.827 2.187 1.00 95.88 94 MET A O 1
ATOM 771 N N . ALA A 1 95 ? 7.501 -5.418 1.211 1.00 95.06 95 ALA A N 1
ATOM 772 C CA . ALA A 1 95 ? 6.496 -6.473 1.298 1.00 95.06 95 ALA A CA 1
ATOM 773 C C . ALA A 1 95 ? 6.135 -6.764 2.761 1.00 95.06 95 ALA A C 1
ATOM 775 O O . ALA A 1 95 ? 4.958 -6.827 3.119 1.00 95.06 95 ALA A O 1
ATOM 776 N N . ASN A 1 96 ? 7.148 -6.877 3.626 1.00 95.81 96 ASN A N 1
ATOM 777 C CA . ASN A 1 96 ? 6.943 -7.097 5.051 1.00 95.81 96 ASN A CA 1
ATOM 778 C C . ASN A 1 96 ? 6.239 -5.907 5.718 1.00 95.81 96 ASN A C 1
ATOM 780 O O . ASN A 1 96 ? 5.291 -6.100 6.471 1.00 95.81 96 ASN A O 1
ATOM 784 N N . ALA A 1 97 ? 6.646 -4.675 5.401 1.00 96.00 97 ALA A N 1
ATOM 785 C CA . ALA A 1 97 ? 5.998 -3.468 5.910 1.00 96.00 97 ALA A CA 1
ATOM 786 C C . ALA A 1 97 ? 4.514 -3.387 5.524 1.00 96.00 97 ALA A C 1
ATOM 788 O O . ALA A 1 97 ? 3.682 -3.040 6.362 1.00 96.00 97 ALA A O 1
ATOM 789 N N . LEU A 1 98 ? 4.181 -3.741 4.280 1.00 95.38 98 LEU A N 1
ATOM 790 C CA . LEU A 1 98 ? 2.803 -3.794 3.799 1.00 95.38 98 LEU A CA 1
ATOM 791 C C . LEU A 1 98 ? 1.983 -4.850 4.555 1.00 95.38 98 LEU A C 1
ATOM 793 O O . LEU A 1 98 ? 0.885 -4.557 5.022 1.00 95.38 98 LEU A O 1
ATOM 797 N N . LYS A 1 99 ? 2.550 -6.044 4.756 1.00 95.00 99 LYS A N 1
ATOM 798 C CA . LYS A 1 99 ? 1.917 -7.119 5.530 1.00 95.00 99 LYS A CA 1
ATOM 799 C C . LYS A 1 99 ? 1.697 -6.729 6.996 1.00 95.00 99 LYS A C 1
ATOM 801 O O . LYS A 1 99 ? 0.627 -6.975 7.547 1.00 95.00 99 LYS A O 1
ATOM 806 N N . CYS A 1 100 ? 2.683 -6.093 7.631 1.00 94.94 100 CYS A N 1
ATOM 807 C CA . CYS A 1 100 ? 2.552 -5.569 8.993 1.00 94.94 100 CYS A CA 1
ATOM 808 C C . CYS A 1 100 ? 1.420 -4.541 9.084 1.00 94.94 100 CYS A C 1
ATOM 810 O O . CYS A 1 100 ? 0.570 -4.647 9.965 1.00 94.94 100 CYS A O 1
ATOM 812 N N . ALA A 1 101 ? 1.378 -3.600 8.136 1.00 94.31 101 ALA A N 1
ATOM 813 C CA . ALA A 1 101 ? 0.331 -2.591 8.048 1.00 94.31 101 ALA A CA 1
ATOM 814 C C . ALA A 1 101 ? -1.074 -3.207 7.922 1.00 94.31 101 ALA A C 1
ATOM 816 O O . ALA A 1 101 ? -1.995 -2.744 8.592 1.00 94.31 101 ALA A O 1
ATOM 817 N N . ALA A 1 102 ? -1.242 -4.256 7.109 1.00 92.31 102 ALA A N 1
ATOM 818 C CA . ALA A 1 102 ? -2.519 -4.960 6.969 1.00 92.31 102 ALA A CA 1
ATOM 819 C C . ALA A 1 102 ? -2.930 -5.710 8.257 1.00 92.31 102 ALA A C 1
ATOM 821 O O . ALA A 1 102 ? -4.109 -5.745 8.612 1.00 92.31 102 ALA A O 1
ATOM 822 N N . GLY A 1 103 ? -1.955 -6.260 8.989 1.00 87.50 103 GLY A N 1
ATOM 823 C CA . GLY A 1 103 ? -2.152 -7.111 10.168 1.00 87.50 103 GLY A CA 1
ATOM 824 C C . GLY A 1 103 ? -2.179 -6.413 11.536 1.00 87.50 103 GLY A C 1
ATOM 825 O O . GLY A 1 103 ? -1.893 -7.074 12.530 1.00 87.50 103 GLY A O 1
ATOM 826 N N . ASP A 1 104 ? -2.474 -5.109 11.615 1.00 81.25 104 ASP A N 1
ATOM 827 C CA . ASP A 1 104 ? -2.439 -4.293 12.854 1.00 81.25 104 ASP A CA 1
ATOM 828 C C . ASP A 1 104 ? -1.065 -4.203 13.555 1.00 81.25 104 ASP A C 1
ATOM 830 O O . ASP A 1 104 ? -0.966 -3.702 14.679 1.00 81.25 104 ASP A O 1
ATOM 834 N N . ALA A 1 105 ? 0.016 -4.645 12.911 1.00 86.94 105 ALA A N 1
ATOM 835 C CA . ALA A 1 105 ? 1.359 -4.537 13.463 1.00 86.94 105 ALA A CA 1
ATOM 836 C C . ALA A 1 105 ? 1.980 -3.166 13.132 1.00 86.94 105 ALA A C 1
ATOM 838 O O . ALA A 1 105 ? 1.738 -2.614 12.053 1.00 86.94 105 ALA A O 1
ATOM 839 N N . PRO A 1 106 ? 2.813 -2.597 14.025 1.00 87.12 106 PRO A N 1
ATOM 840 C CA . PRO A 1 106 ? 3.559 -1.390 13.700 1.00 87.12 106 PRO A CA 1
ATOM 841 C C . PRO A 1 106 ? 4.491 -1.650 12.510 1.00 87.12 106 PRO A C 1
ATOM 843 O O . PRO A 1 106 ? 5.121 -2.703 12.411 1.00 87.12 106 PRO A O 1
ATOM 846 N N . VAL A 1 107 ? 4.579 -0.675 11.607 1.00 91.12 107 VAL A N 1
ATOM 847 C CA . VAL A 1 107 ? 5.516 -0.729 10.480 1.00 91.12 107 VAL A CA 1
ATOM 848 C C . VAL A 1 107 ? 6.939 -0.512 10.991 1.00 91.12 107 VAL A C 1
ATOM 850 O O . VAL A 1 107 ? 7.184 0.398 11.779 1.00 91.12 107 VAL A O 1
ATOM 853 N N . ASP A 1 108 ? 7.867 -1.341 10.516 1.00 91.44 108 ASP A N 1
ATOM 854 C CA . ASP A 1 108 ? 9.285 -1.293 10.875 1.00 91.44 108 ASP A CA 1
ATOM 855 C C . ASP A 1 108 ? 9.931 0.064 10.514 1.00 91.44 108 ASP A C 1
ATOM 857 O O . ASP A 1 108 ? 9.760 0.582 9.405 1.00 91.44 108 ASP A O 1
ATOM 861 N N . GLU A 1 109 ? 10.708 0.639 11.436 1.00 94.31 109 GLU A N 1
ATOM 862 C CA . GLU A 1 109 ? 11.385 1.930 11.232 1.00 94.31 109 GLU A CA 1
ATOM 863 C C . GLU A 1 109 ? 12.400 1.898 10.079 1.00 94.31 109 GLU A C 1
ATOM 865 O O . GLU A 1 109 ? 12.565 2.897 9.377 1.00 94.31 109 GLU A O 1
ATOM 870 N N . ASN A 1 110 ? 13.036 0.754 9.803 1.00 96.06 110 ASN A N 1
ATOM 871 C CA . ASN A 1 110 ? 13.908 0.593 8.639 1.00 96.06 110 ASN A CA 1
ATOM 872 C C . ASN A 1 110 ? 13.109 0.674 7.339 1.00 96.06 110 ASN A C 1
ATOM 874 O O . ASN A 1 110 ? 13.586 1.253 6.361 1.00 96.06 110 ASN A O 1
ATOM 878 N N . ALA A 1 111 ? 11.884 0.140 7.318 1.00 95.12 111 ALA A N 1
ATOM 879 C CA . ALA A 1 111 ? 11.008 0.274 6.161 1.00 95.12 111 ALA A CA 1
ATOM 880 C C . ALA A 1 111 ? 10.598 1.737 5.952 1.00 95.12 111 ALA A C 1
ATOM 882 O O . ALA A 1 111 ? 10.639 2.231 4.826 1.00 95.12 111 ALA A O 1
ATOM 883 N N . LEU A 1 112 ? 10.283 2.475 7.023 1.00 95.31 112 LEU A N 1
ATOM 884 C CA . LEU A 1 112 ? 9.999 3.911 6.926 1.00 95.31 112 LEU A CA 1
ATOM 885 C C . LEU A 1 112 ? 11.225 4.715 6.475 1.00 95.31 112 LEU A C 1
ATOM 887 O O . LEU A 1 112 ? 11.092 5.625 5.654 1.00 95.31 112 LEU A O 1
ATOM 891 N N . ALA A 1 113 ? 12.418 4.386 6.971 1.00 95.38 113 ALA A N 1
ATOM 892 C CA . ALA A 1 113 ? 13.665 5.016 6.550 1.00 95.38 113 ALA A CA 1
ATOM 893 C C . ALA A 1 113 ? 13.952 4.761 5.062 1.00 95.38 113 ALA A C 1
ATOM 895 O O . ALA A 1 113 ? 14.211 5.715 4.324 1.00 95.38 113 ALA A O 1
ATOM 896 N N . LEU A 1 114 ? 13.824 3.513 4.600 1.00 95.06 114 LEU A N 1
ATOM 897 C CA . LEU A 1 114 ? 13.950 3.161 3.185 1.00 95.06 114 LEU A CA 1
ATOM 898 C C . LEU A 1 114 ? 12.904 3.898 2.340 1.00 95.06 114 LEU A C 1
ATOM 900 O O . LEU A 1 114 ? 13.238 4.476 1.309 1.00 95.06 114 LEU A O 1
ATOM 904 N N . ALA A 1 115 ? 11.651 3.962 2.795 1.00 94.75 115 ALA A N 1
ATOM 905 C CA . ALA A 1 115 ? 10.604 4.670 2.072 1.00 94.75 115 ALA A CA 1
ATOM 906 C C . ALA A 1 115 ? 10.942 6.161 1.885 1.00 94.75 115 ALA A C 1
ATOM 908 O O . ALA A 1 115 ? 10.750 6.697 0.794 1.00 94.75 115 ALA A O 1
ATOM 909 N N . ARG A 1 116 ? 11.508 6.828 2.907 1.00 95.12 116 ARG A N 1
ATOM 910 C CA . ARG A 1 116 ? 11.979 8.229 2.812 1.00 95.12 116 ARG A CA 1
ATOM 911 C C . ARG A 1 116 ? 13.142 8.407 1.833 1.00 95.12 116 ARG A C 1
ATOM 913 O O . ARG A 1 116 ? 13.277 9.488 1.271 1.00 95.12 116 ARG A O 1
ATOM 920 N N . GLN A 1 117 ? 13.979 7.386 1.649 1.00 94.12 117 GLN A N 1
ATOM 921 C CA . GLN A 1 117 ? 15.064 7.410 0.662 1.00 94.12 117 GLN A CA 1
ATOM 922 C C . GLN A 1 117 ? 14.529 7.233 -0.765 1.00 94.12 117 GLN A C 1
ATOM 924 O O . GLN A 1 117 ? 14.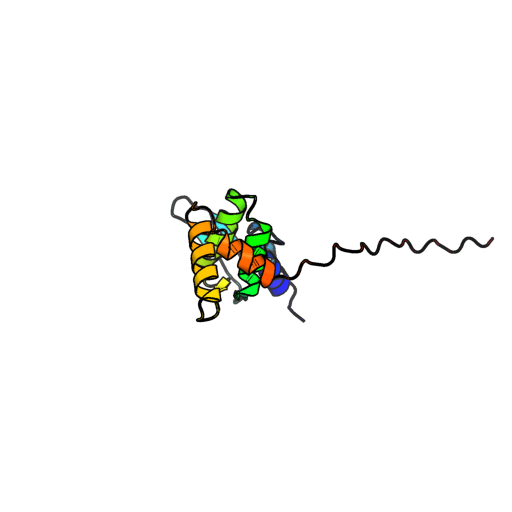971 7.926 -1.677 1.00 94.12 117 GLN A O 1
ATOM 929 N N . LEU A 1 118 ? 13.565 6.327 -0.951 1.00 91.38 118 LEU A N 1
ATOM 930 C CA . LEU A 1 118 ? 12.974 6.009 -2.255 1.00 91.38 118 LEU A CA 1
ATOM 931 C C . LEU A 1 118 ? 12.017 7.091 -2.764 1.00 91.38 118 LEU A C 1
ATOM 933 O O . LEU A 1 118 ? 11.889 7.298 -3.971 1.00 91.38 118 LEU A O 1
ATOM 937 N N . VAL A 1 119 ? 11.317 7.765 -1.852 1.00 90.94 119 VAL A N 1
ATOM 938 C CA . VAL A 1 119 ? 10.368 8.829 -2.174 1.00 90.94 119 VAL A CA 1
ATOM 939 C C . VAL A 1 119 ? 11.031 10.164 -1.847 1.00 90.94 119 VAL A C 1
ATOM 941 O O . VAL A 1 119 ? 10.981 10.592 -0.690 1.00 90.94 119 VAL A O 1
ATOM 944 N N . PRO A 1 120 ? 11.647 10.850 -2.831 1.00 76.25 120 PRO A N 1
ATOM 945 C CA . PRO A 1 120 ? 12.184 12.178 -2.587 1.00 76.25 120 PRO A CA 1
ATOM 946 C C . PRO A 1 120 ? 11.068 13.072 -2.053 1.00 76.25 120 PRO A C 1
ATOM 948 O O . PRO A 1 120 ? 9.919 12.983 -2.499 1.00 76.25 120 PRO A O 1
ATOM 951 N N . ALA A 1 121 ? 11.400 13.920 -1.076 1.00 62.97 121 ALA A N 1
ATOM 952 C CA . ALA A 1 121 ? 10.449 14.872 -0.528 1.00 62.97 121 ALA A CA 1
ATOM 953 C C . ALA A 1 121 ? 9.820 15.646 -1.690 1.00 62.97 121 ALA A C 1
ATOM 955 O O . ALA A 1 121 ? 10.520 16.352 -2.419 1.00 62.97 121 ALA A O 1
ATOM 956 N N . PHE A 1 122 ? 8.509 15.485 -1.883 1.00 51.88 122 PHE A N 1
ATOM 957 C CA . PHE A 1 122 ? 7.793 16.288 -2.860 1.00 51.88 122 PHE A CA 1
ATOM 958 C C . PHE A 1 122 ? 8.115 17.755 -2.563 1.00 51.88 122 PHE A C 1
ATOM 960 O O . PHE A 1 122 ? 7.998 18.162 -1.398 1.00 51.88 122 PHE A O 1
ATOM 967 N N . PRO A 1 123 ? 8.520 18.564 -3.561 1.00 44.06 123 PRO A N 1
ATOM 968 C CA . PRO A 1 123 ? 8.579 19.996 -3.351 1.00 44.06 123 PRO A CA 1
ATOM 969 C C . PRO A 1 123 ? 7.200 20.396 -2.832 1.00 44.06 123 PRO A C 1
ATOM 971 O O . PRO A 1 123 ? 6.185 20.085 -3.464 1.00 44.06 123 PRO A O 1
ATOM 974 N N . LYS A 1 124 ? 7.155 21.005 -1.635 1.00 41.72 124 LYS A N 1
ATOM 975 C CA . LYS A 1 124 ? 5.932 21.612 -1.100 1.00 41.72 124 LYS A CA 1
ATOM 976 C C . LYS A 1 124 ? 5.320 22.363 -2.267 1.00 41.72 124 LYS A C 1
ATOM 978 O O . LYS A 1 124 ? 6.017 23.208 -2.824 1.00 41.72 124 LYS A O 1
ATOM 983 N N . LYS A 1 125 ? 4.098 22.002 -2.676 1.00 42.38 125 LYS A N 1
ATOM 984 C CA . LYS A 1 125 ? 3.375 22.685 -3.750 1.00 42.38 125 LYS A CA 1
ATOM 985 C C . LYS A 1 125 ? 3.634 24.185 -3.585 1.00 42.38 125 LYS A C 1
ATOM 987 O O . LYS A 1 125 ? 3.123 24.787 -2.642 1.00 42.38 125 LYS A O 1
ATOM 992 N N . ARG A 1 126 ? 4.454 24.784 -4.461 1.00 36.28 126 ARG A N 1
ATOM 993 C CA . ARG A 1 126 ? 4.306 26.202 -4.770 1.00 36.28 126 ARG A CA 1
ATOM 994 C C . ARG A 1 126 ? 2.923 26.230 -5.383 1.00 36.28 126 ARG A C 1
ATOM 996 O O . ARG A 1 126 ? 2.741 25.820 -6.525 1.00 36.28 126 ARG A O 1
ATOM 1003 N N . PHE A 1 127 ? 1.931 26.534 -4.556 1.00 39.62 127 PHE A N 1
ATOM 1004 C CA . PHE A 1 127 ? 0.631 26.913 -5.053 1.00 39.62 127 PHE A CA 1
ATOM 1005 C C . PHE A 1 127 ? 0.914 28.023 -6.063 1.00 39.62 127 PHE A C 1
ATOM 1007 O O . PHE A 1 127 ? 1.413 29.083 -5.690 1.00 39.62 127 PHE A O 1
ATOM 1014 N N . LEU A 1 128 ? 0.678 27.738 -7.344 1.00 40.88 128 LEU A N 1
ATOM 1015 C CA . LEU A 1 128 ? 0.433 28.750 -8.361 1.00 40.88 128 LEU A CA 1
ATOM 1016 C C . LEU A 1 128 ? -0.861 29.457 -7.944 1.00 40.88 128 LEU A C 1
ATOM 1018 O O . LEU A 1 128 ? -1.956 29.140 -8.387 1.00 40.88 128 LEU A O 1
ATOM 1022 N N . GLY A 1 129 ? -0.696 30.324 -6.954 1.00 38.75 129 GLY A N 1
ATOM 1023 C CA . GLY A 1 129 ? -1.610 31.355 -6.508 1.00 38.75 129 GLY A CA 1
ATOM 1024 C C . GLY A 1 129 ? -0.929 32.712 -6.654 1.00 38.75 129 GLY A C 1
ATOM 1025 O O . GLY A 1 129 ? -1.227 33.627 -5.896 1.00 38.75 129 GLY A O 1
ATOM 1026 N N . GLU A 1 130 ? -0.009 32.850 -7.618 1.00 40.41 130 GLU A N 1
ATOM 1027 C CA . GLU A 1 130 ? 0.176 34.144 -8.266 1.00 40.41 130 GLU A CA 1
ATOM 1028 C C . GLU A 1 130 ? -1.113 34.397 -9.038 1.00 40.41 130 GLU A C 1
ATOM 1030 O O . GLU A 1 130 ? -1.299 33.983 -10.182 1.00 40.41 130 GLU A O 1
ATOM 1035 N N . ALA A 1 131 ? -2.057 35.009 -8.328 1.00 44.16 131 ALA A N 1
ATOM 1036 C CA . ALA A 1 131 ? -3.089 35.797 -8.947 1.00 44.16 131 ALA A CA 1
ATOM 1037 C C . ALA A 1 131 ? -2.393 36.689 -9.977 1.00 44.16 131 ALA A C 1
ATOM 1039 O O . ALA A 1 131 ? -1.583 37.546 -9.621 1.00 44.16 131 ALA A O 1
ATOM 1040 N N . LEU A 1 132 ? -2.695 36.451 -11.251 1.00 45.03 132 LEU A N 1
ATOM 1041 C CA . LEU A 1 132 ? -2.630 37.478 -12.274 1.00 45.03 132 LEU A CA 1
ATOM 1042 C C . LEU A 1 132 ? -3.438 38.656 -11.727 1.00 45.03 132 LEU A C 1
ATOM 1044 O O . LEU A 1 132 ? -4.668 38.659 -11.785 1.00 45.03 132 LEU A O 1
ATOM 1048 N N . ALA A 1 133 ? -2.748 39.604 -11.098 1.00 45.34 133 ALA A N 1
ATOM 1049 C CA . ALA A 1 133 ? -3.311 40.908 -10.831 1.00 45.34 133 ALA A CA 1
ATOM 1050 C C . ALA A 1 133 ? -3.720 41.474 -12.199 1.00 45.34 133 ALA A C 1
ATOM 1052 O O . ALA A 1 133 ? -2.884 41.489 -13.107 1.00 45.34 133 ALA A O 1
ATOM 1053 N N . PRO A 1 134 ? -4.984 41.873 -12.405 1.00 50.78 134 PRO A N 1
ATOM 1054 C CA . PRO A 1 134 ? -5.329 42.598 -13.611 1.00 50.78 134 PRO A CA 1
ATOM 1055 C C . PRO A 1 134 ? -4.547 43.913 -13.602 1.00 50.78 134 PRO A C 1
ATOM 1057 O O . PRO A 1 134 ? -4.538 44.616 -12.590 1.00 50.78 134 PRO A O 1
ATOM 1060 N N . ASP A 1 135 ? -3.886 44.213 -14.719 1.00 48.00 135 ASP A N 1
ATOM 1061 C CA . ASP A 1 135 ? -3.270 45.506 -14.999 1.00 48.00 135 ASP A CA 1
ATOM 1062 C C . ASP A 1 135 ? -4.258 46.634 -14.669 1.00 48.00 135 ASP A C 1
ATOM 1064 O O . ASP A 1 135 ? -5.177 46.934 -15.433 1.00 48.00 135 ASP A O 1
ATOM 1068 N N . THR A 1 136 ? -4.074 47.292 -13.528 1.00 51.44 136 THR A N 1
ATOM 1069 C CA . THR A 1 136 ? -4.670 48.600 -13.279 1.00 51.44 136 THR A CA 1
ATOM 1070 C C . THR A 1 136 ? -3.843 49.641 -14.020 1.00 51.44 136 THR A C 1
ATOM 1072 O O . THR A 1 136 ? -2.874 50.195 -13.502 1.00 51.44 136 THR A O 1
ATOM 1075 N N . LYS A 1 137 ? -4.256 49.929 -15.254 1.00 47.88 137 LYS A N 1
ATOM 1076 C CA . LYS A 1 137 ? -4.042 51.236 -15.877 1.00 47.88 137 LYS A CA 1
ATOM 1077 C C . LYS A 1 137 ? -5.381 51.784 -16.357 1.00 47.88 137 LYS A C 1
ATOM 1079 O O . LYS A 1 137 ? -5.908 51.342 -17.374 1.00 47.88 137 LYS A O 1
ATOM 1084 N N . ALA A 1 138 ? -5.889 52.754 -15.608 1.00 46.06 138 ALA A N 1
ATOM 1085 C CA . ALA A 1 138 ? 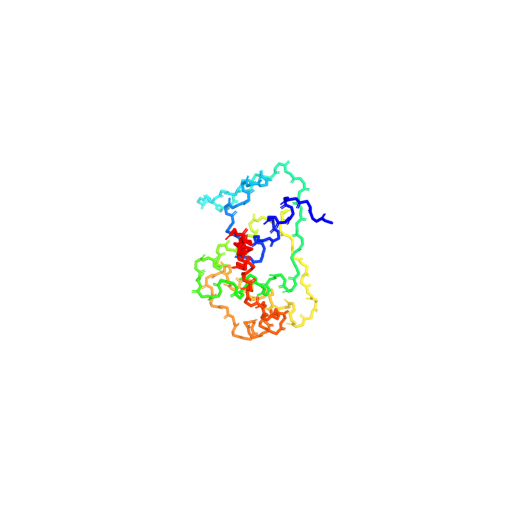-6.767 53.816 -16.078 1.00 46.06 138 ALA A CA 1
ATOM 1086 C C . ALA A 1 138 ? -6.278 55.113 -15.429 1.00 46.06 138 ALA A C 1
ATOM 1088 O O . ALA A 1 138 ? -5.961 55.056 -14.217 1.00 46.06 138 ALA A O 1
#

pLDDT: mean 82.92, std 16.96, range [36.28, 96.06]

Secondary structure (DSSP, 8-state):
---HHHHHHHHHHTTSS-GGGGGGGTEEEEEETTEEEEEE-S---EEEEHHHHHHHHHHHTT-HHHHHHHHHHHHH-TTTEEEE--SSHHHHHHHHHHHHHHTTPPPPHHHHHHHHHHS-------------------